Protein AF-A0A9C6XTP4-F1 (afdb_monomer)

pLDDT: mean 74.86, std 10.66, range [36.97, 88.12]

Foldseek 3Di:
DDPDLDKDKKFWWDADPPDPDRDTDGPDIDIDSDFQALVCLCVVCVCVPVVCPCCQVQNDDDPNDGDHDDDDDDGDIDPSSVCSVVVFDDPPDPAATPVGGPDPPD

Radius of gyration: 18.23 Å; Cα contacts (8 Å, |Δi|>4): 112; chains: 1; bounding box: 49×35×56 Å

Organism: Frankliniella occidentalis (NCBI:txid133901)

Secondary structure (DSSP, 8-state):
-------EEEEEEE--TTSS----EEEEEEEESSPP-GGGHHHHHHHHHHTHHHHHHH-EEETTEEE-----S-----HHHHHHHTTPPPTTSSS--TT-------

Sequence (106 aa):
MAKSMPGSAWPILGIIPESLDDTPFIIGVFYDRKKFTVHNIEDYLGDLVKDPHELLVTGVYVKREQYIYDLVGPIVCDRPATRAIKCIVDFSSKFGCDKCDKRNLD

Structure (mmCIF, N/CA/C/O backbone):
data_AF-A0A9C6XTP4-F1
#
_entry.id   AF-A0A9C6XTP4-F1
#
loop_
_atom_site.group_PDB
_atom_site.id
_atom_site.type_symbol
_atom_site.label_atom_id
_atom_site.label_alt_id
_atom_site.label_comp_id
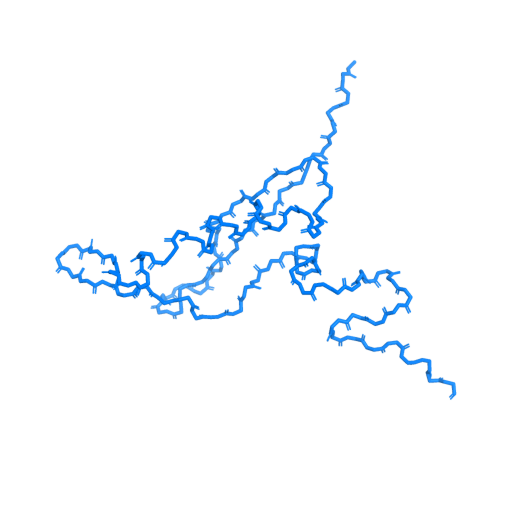_atom_site.label_asym_id
_atom_site.label_entity_id
_atom_site.label_seq_id
_atom_site.pdbx_PDB_ins_code
_atom_site.Cartn_x
_atom_site.Cartn_y
_atom_site.Cartn_z
_atom_site.occupancy
_atom_site.B_iso_or_equiv
_atom_site.auth_seq_id
_atom_site.auth_comp_id
_atom_site.auth_asym_id
_atom_site.auth_atom_id
_atom_site.pdbx_PDB_model_num
ATOM 1 N N . MET A 1 1 ? -13.558 2.503 -36.469 1.00 36.97 1 MET A N 1
ATOM 2 C CA . MET A 1 1 ? -13.654 2.132 -35.040 1.00 36.97 1 MET A CA 1
ATOM 3 C C . MET A 1 1 ? -12.368 2.565 -34.356 1.00 36.97 1 MET A C 1
ATOM 5 O O . MET A 1 1 ? -11.309 2.094 -34.750 1.00 36.97 1 MET A O 1
ATOM 9 N N . ALA A 1 2 ? -12.429 3.514 -33.421 1.00 40.84 2 ALA A N 1
ATOM 10 C CA . ALA A 1 2 ? -11.249 3.915 -32.661 1.00 40.84 2 ALA A CA 1
ATOM 11 C C . ALA A 1 2 ? -10.854 2.761 -31.729 1.00 40.84 2 ALA A C 1
ATOM 13 O O . ALA A 1 2 ? -11.650 2.352 -30.887 1.00 40.84 2 ALA A O 1
ATOM 14 N N . LYS A 1 3 ? -9.647 2.209 -31.899 1.00 44.62 3 LYS A N 1
ATOM 15 C CA . LYS A 1 3 ? -9.045 1.305 -30.912 1.00 44.62 3 LYS A CA 1
ATOM 16 C C . LYS A 1 3 ? -8.912 2.102 -29.614 1.00 44.62 3 LYS A C 1
ATOM 18 O O . LYS A 1 3 ? -8.121 3.043 -29.569 1.00 44.62 3 LYS A O 1
ATOM 23 N N . SER A 1 4 ? -9.680 1.769 -28.576 1.00 59.28 4 SER A N 1
ATOM 24 C CA . SER A 1 4 ? -9.315 2.228 -27.239 1.00 59.28 4 SER A CA 1
ATOM 25 C C . SER A 1 4 ? -7.973 1.576 -26.911 1.00 59.28 4 SER A C 1
ATOM 27 O O . SER A 1 4 ? -7.783 0.378 -27.118 1.00 59.28 4 SER A O 1
ATOM 29 N N . MET A 1 5 ? -6.991 2.368 -26.489 1.00 56.75 5 MET A N 1
ATOM 30 C CA . MET A 1 5 ? -5.794 1.793 -25.884 1.00 56.75 5 MET A CA 1
ATOM 31 C C . MET A 1 5 ? -6.235 1.165 -24.556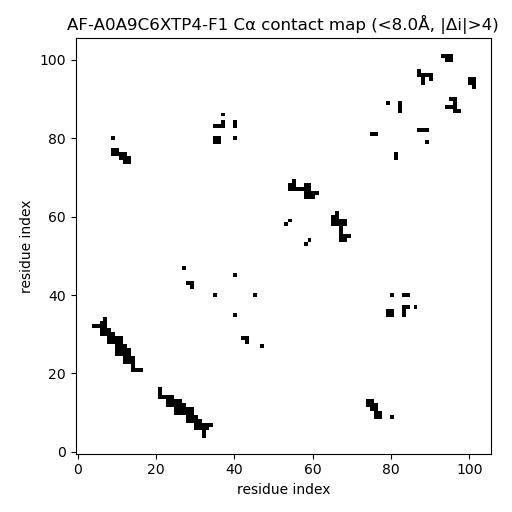 1.00 56.75 5 MET A C 1
ATOM 33 O O . MET A 1 5 ? -6.757 1.910 -23.720 1.00 56.75 5 MET A O 1
ATOM 37 N N . PRO A 1 6 ? -6.098 -0.158 -24.358 1.00 70.00 6 PRO A N 1
ATOM 38 C CA . PRO A 1 6 ? -6.496 -0.781 -23.104 1.00 70.00 6 PRO A CA 1
ATOM 39 C C . PRO A 1 6 ? -5.557 -0.283 -22.003 1.00 70.00 6 PRO A C 1
ATOM 41 O O . PRO A 1 6 ? -4.352 -0.519 -22.064 1.00 70.00 6 PRO A O 1
ATOM 44 N N . GLY A 1 7 ? -6.096 0.463 -21.039 1.00 76.44 7 GLY A N 1
ATOM 45 C CA . GLY A 1 7 ? -5.372 0.768 -19.811 1.00 76.44 7 GLY A CA 1
ATOM 46 C C . GLY A 1 7 ? -5.407 -0.408 -18.847 1.00 76.44 7 GLY A C 1
ATOM 47 O O . GLY A 1 7 ? -6.069 -1.417 -19.091 1.00 76.44 7 GLY A O 1
ATOM 48 N N . SER A 1 8 ? -4.658 -0.288 -17.761 1.00 84.44 8 SER A N 1
ATOM 49 C CA . SER A 1 8 ? -4.603 -1.281 -16.692 1.00 84.44 8 SER A CA 1
ATOM 50 C C . SER A 1 8 ? -4.997 -0.626 -15.374 1.00 84.44 8 SER A C 1
ATOM 52 O O . SER A 1 8 ? -4.781 0.568 -15.178 1.00 84.44 8 SER A O 1
ATOM 54 N N . ALA A 1 9 ? -5.624 -1.411 -14.502 1.00 85.62 9 ALA A N 1
ATOM 55 C CA . ALA A 1 9 ? -5.948 -1.007 -13.143 1.00 85.62 9 ALA A CA 1
ATOM 56 C C . ALA A 1 9 ? -5.050 -1.775 -12.171 1.00 85.62 9 ALA A C 1
ATOM 58 O O . ALA A 1 9 ? -4.867 -2.985 -12.318 1.00 85.62 9 ALA A O 1
ATOM 59 N N . TRP A 1 10 ? -4.530 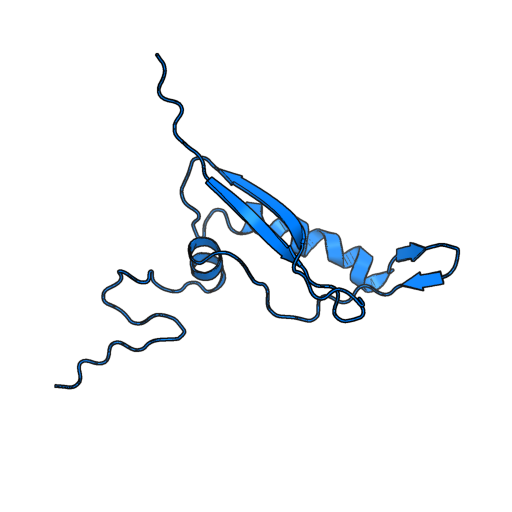-1.068 -11.176 1.00 85.19 10 TRP A N 1
ATOM 60 C CA . TRP A 1 10 ? -3.690 -1.590 -10.109 1.00 85.19 10 TRP A CA 1
ATOM 61 C C . TRP A 1 10 ? -4.419 -1.38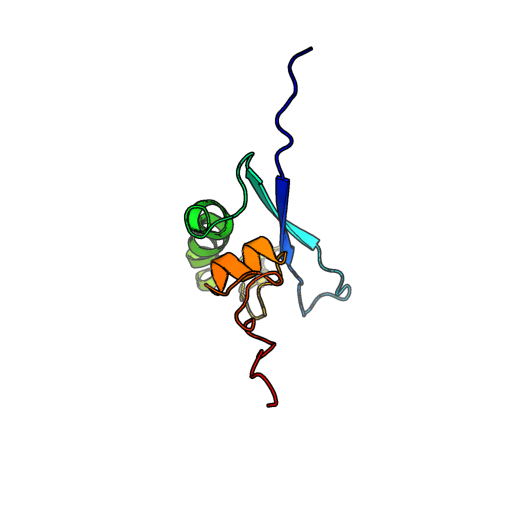3 -8.782 1.00 85.19 10 TRP A C 1
ATOM 63 O O . TRP A 1 10 ? -4.443 -0.260 -8.271 1.00 85.19 10 TRP A O 1
ATOM 73 N N . PRO A 1 11 ? -5.086 -2.422 -8.252 1.00 86.25 11 PRO A N 1
ATOM 74 C CA . PRO A 1 11 ? -5.712 -2.342 -6.945 1.00 86.25 11 PRO A CA 1
ATOM 75 C C . PRO A 1 11 ? -4.657 -2.423 -5.838 1.00 86.25 11 PRO A C 1
ATOM 77 O O . PRO A 1 11 ? -3.737 -3.242 -5.886 1.00 86.25 11 PRO A O 1
ATOM 80 N N . ILE A 1 12 ? -4.850 -1.602 -4.815 1.00 83.25 12 ILE A N 1
ATOM 81 C CA . ILE A 1 12 ? -4.173 -1.681 -3.527 1.00 83.25 12 ILE A CA 1
ATOM 82 C C . ILE A 1 12 ? -5.070 -2.524 -2.627 1.00 83.25 12 ILE A C 1
ATOM 84 O O . ILE A 1 12 ? -6.248 -2.199 -2.447 1.00 83.25 12 ILE A O 1
ATOM 88 N N . LEU A 1 13 ? -4.523 -3.610 -2.086 1.00 84.44 13 LEU A N 1
ATOM 89 C CA . LEU A 1 13 ? -5.252 -4.507 -1.199 1.00 84.44 13 LEU A CA 1
ATOM 90 C C . LEU A 1 13 ? -4.827 -4.286 0.253 1.00 84.44 13 LEU A C 1
ATOM 92 O O . LEU A 1 13 ? -3.642 -4.108 0.533 1.00 84.44 13 LEU A O 1
ATOM 96 N N . GLY A 1 14 ? -5.801 -4.319 1.156 1.00 80.19 14 GLY A N 1
ATOM 97 C CA . GLY A 1 14 ? -5.609 -4.258 2.600 1.00 80.19 14 GLY A CA 1
ATOM 98 C C . GLY A 1 14 ? -6.207 -5.477 3.295 1.00 80.19 14 GLY A C 1
ATOM 99 O O . GLY A 1 14 ? -7.094 -6.142 2.759 1.00 80.19 14 GLY A O 1
ATOM 100 N N . ILE A 1 15 ? -5.703 -5.758 4.493 1.00 81.31 15 ILE A N 1
ATOM 101 C CA . ILE A 1 15 ? -6.247 -6.729 5.447 1.00 81.31 15 ILE A CA 1
ATOM 102 C C . ILE A 1 15 ? -6.337 -6.003 6.790 1.00 81.31 15 ILE A C 1
ATOM 104 O O . ILE A 1 15 ? -5.477 -5.179 7.095 1.00 81.31 15 ILE A O 1
ATOM 108 N N . ILE A 1 16 ? -7.366 -6.308 7.578 1.00 82.31 16 ILE A N 1
ATOM 109 C CA . ILE A 1 16 ? -7.476 -5.863 8.971 1.00 82.31 16 ILE A CA 1
ATOM 110 C C . ILE A 1 16 ? -7.119 -7.075 9.840 1.00 82.31 16 ILE A C 1
ATOM 112 O O . ILE A 1 16 ? -7.930 -7.998 9.903 1.00 82.31 16 ILE A O 1
ATOM 116 N N . PRO A 1 17 ? -5.931 -7.127 10.468 1.00 76.38 17 PRO A N 1
ATOM 117 C CA . PRO A 1 17 ? -5.479 -8.306 11.216 1.00 76.38 17 PRO A CA 1
ATOM 118 C C . PRO A 1 17 ? -6.432 -8.741 12.338 1.00 76.38 17 PRO A C 1
ATOM 120 O O . PRO A 1 17 ? -6.534 -9.925 12.644 1.00 76.38 17 PRO A O 1
ATOM 123 N N . GLU A 1 18 ? -7.140 -7.787 12.941 1.00 78.75 18 GLU A N 1
ATOM 124 C CA . GLU A 1 18 ? -8.090 -7.995 14.036 1.00 78.75 18 GLU A CA 1
ATOM 125 C C . GLU A 1 18 ? -9.497 -8.390 13.552 1.00 78.75 18 GLU A C 1
ATOM 127 O O . GLU A 1 18 ? -10.391 -8.633 14.366 1.00 78.75 18 GLU A O 1
ATOM 132 N N . SER A 1 19 ? -9.720 -8.434 12.236 1.00 81.56 19 SER A N 1
ATOM 133 C CA . SER A 1 19 ? -10.977 -8.884 11.645 1.00 81.56 19 SER A CA 1
ATOM 134 C C . SER A 1 19 ? -11.125 -10.401 11.763 1.00 81.56 19 SER A C 1
ATOM 136 O O . SER A 1 19 ? -10.158 -11.153 11.691 1.00 81.56 19 SER A O 1
ATOM 138 N N . LEU A 1 20 ? -12.371 -10.864 11.893 1.00 85.19 20 LEU A N 1
ATOM 139 C CA . LEU A 1 20 ? -12.704 -12.290 11.777 1.00 85.19 20 LEU A CA 1
ATOM 140 C C . LEU A 1 20 ? -12.560 -12.811 10.337 1.00 85.19 20 LEU A C 1
ATOM 142 O O . LEU A 1 20 ? -12.517 -14.021 10.131 1.00 85.19 20 LEU A O 1
ATOM 146 N N . ASP A 1 21 ? -12.528 -11.901 9.365 1.00 85.31 21 ASP A N 1
ATOM 147 C CA . ASP A 1 21 ? -12.321 -12.171 7.945 1.00 85.31 21 ASP A CA 1
ATOM 148 C C . ASP A 1 21 ? -10.949 -11.631 7.522 1.00 85.31 21 ASP A C 1
ATOM 150 O O . ASP A 1 21 ? -10.720 -10.418 7.569 1.00 85.31 21 ASP A O 1
ATOM 154 N N . ASP A 1 22 ? -10.051 -12.538 7.133 1.00 83.69 22 ASP A N 1
ATOM 155 C CA . ASP A 1 22 ? -8.692 -12.259 6.661 1.00 83.69 22 ASP A CA 1
ATOM 156 C C . ASP A 1 22 ? -8.613 -12.090 5.134 1.00 83.69 22 ASP A C 1
ATOM 158 O O . ASP A 1 22 ? -7.522 -11.951 4.569 1.00 83.69 22 ASP A O 1
ATOM 162 N N . THR A 1 23 ? -9.763 -12.064 4.453 1.00 86.38 23 THR A N 1
ATOM 163 C CA . THR A 1 23 ? -9.830 -11.872 3.007 1.00 86.38 23 THR A CA 1
ATOM 164 C C . THR A 1 23 ? -9.320 -10.477 2.632 1.00 86.38 23 THR A C 1
ATOM 166 O O . THR A 1 23 ? -9.879 -9.469 3.077 1.00 86.38 23 THR A O 1
ATOM 169 N N . PRO A 1 24 ? -8.293 -10.373 1.765 1.00 85.69 24 PRO A N 1
ATOM 170 C CA . PRO A 1 24 ? -7.839 -9.083 1.270 1.00 85.69 24 PRO A CA 1
ATOM 171 C C . PRO A 1 24 ? -8.959 -8.351 0.525 1.00 85.69 24 PRO A C 1
ATOM 173 O O . PRO A 1 24 ? -9.624 -8.931 -0.337 1.00 85.69 24 PRO A O 1
ATOM 176 N N . PHE A 1 25 ? -9.115 -7.056 0.789 1.00 86.12 25 PHE A N 1
ATOM 177 C CA . PHE A 1 25 ? -10.100 -6.205 0.120 1.00 86.12 25 PHE A CA 1
ATOM 178 C C . PHE A 1 25 ? -9.446 -4.969 -0.495 1.00 86.12 25 PHE A C 1
ATOM 180 O O . PHE A 1 25 ? -8.340 -4.576 -0.130 1.00 86.12 25 PHE A O 1
ATOM 187 N N . ILE A 1 26 ? -10.120 -4.362 -1.471 1.00 87.06 26 ILE A N 1
ATOM 188 C CA . ILE A 1 26 ? -9.603 -3.191 -2.182 1.00 87.06 26 ILE A CA 1
ATOM 189 C C . ILE A 1 26 ? -9.720 -1.959 -1.279 1.00 87.06 26 ILE A C 1
ATOM 191 O O . ILE A 1 26 ? -10.826 -1.576 -0.905 1.00 87.06 26 ILE A O 1
ATOM 195 N N . ILE A 1 27 ? -8.585 -1.321 -0.990 1.00 83.81 27 ILE A N 1
ATOM 196 C CA . ILE A 1 27 ? -8.505 -0.046 -0.254 1.00 83.81 27 ILE A CA 1
ATOM 197 C C . ILE A 1 27 ? -8.199 1.146 -1.170 1.00 83.81 27 ILE A C 1
ATOM 199 O O . ILE A 1 27 ? -8.374 2.292 -0.775 1.00 83.81 27 ILE A O 1
ATOM 203 N N . GLY A 1 28 ? -7.779 0.88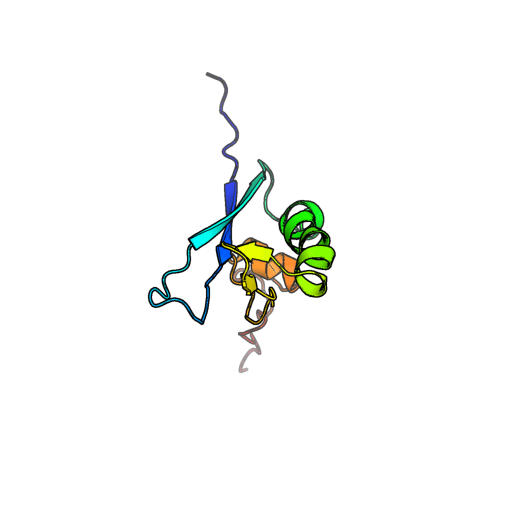5 -2.409 1.00 84.69 28 GLY A N 1
ATOM 204 C CA . GLY A 1 28 ? -7.534 1.909 -3.421 1.00 84.69 28 GLY A CA 1
ATOM 205 C C . GLY A 1 28 ? -7.364 1.296 -4.806 1.00 84.69 28 GLY A C 1
ATOM 206 O O . GLY A 1 28 ? -7.048 0.114 -4.935 1.00 84.69 28 GLY A O 1
ATOM 207 N N . VAL A 1 29 ? -7.589 2.083 -5.859 1.00 86.62 29 VAL A N 1
ATOM 208 C CA . VAL A 1 29 ? -7.383 1.649 -7.248 1.00 86.62 29 VAL A CA 1
ATOM 209 C C . VAL A 1 29 ? -6.740 2.776 -8.034 1.00 86.62 29 VAL A C 1
ATOM 211 O O . VAL A 1 29 ? -7.305 3.861 -8.142 1.00 86.62 29 VAL A O 1
ATOM 214 N N . PHE A 1 30 ? -5.599 2.487 -8.649 1.00 86.81 30 PHE A N 1
ATOM 215 C CA . PHE A 1 30 ? -4.966 3.378 -9.613 1.00 86.81 30 PHE A CA 1
ATOM 216 C C . PHE A 1 30 ? -5.185 2.855 -11.025 1.00 86.81 30 PHE A C 1
ATOM 218 O O . PHE A 1 30 ? -5.082 1.655 -11.275 1.00 86.81 30 PHE A O 1
ATOM 225 N N . TYR A 1 31 ? -5.491 3.748 -11.959 1.00 87.81 31 TYR A N 1
ATOM 226 C CA . TYR A 1 31 ? -5.698 3.402 -13.359 1.00 87.81 31 TYR A CA 1
ATOM 227 C C . TYR A 1 31 ? -4.889 4.325 -14.256 1.00 87.81 31 TYR A C 1
ATOM 229 O O . TYR A 1 31 ? -4.944 5.546 -14.137 1.00 87.81 31 TYR A O 1
ATOM 237 N N . ASP A 1 32 ? -4.200 3.726 -15.217 1.00 85.00 32 ASP A N 1
ATOM 238 C CA . ASP A 1 32 ? -3.401 4.428 -16.210 1.00 85.00 32 ASP A CA 1
ATOM 239 C C . ASP A 1 32 ? -3.428 3.628 -17.517 1.00 85.00 32 ASP A C 1
ATOM 241 O O . ASP A 1 32 ? -3.543 2.399 -17.562 1.00 85.00 32 ASP A O 1
ATOM 245 N N . ARG A 1 33 ? -3.331 4.357 -18.623 1.00 84.44 33 ARG A N 1
ATOM 246 C CA . ARG A 1 33 ? -3.133 3.787 -19.955 1.00 84.44 33 ARG A CA 1
ATOM 247 C C . ARG A 1 33 ? -1.679 3.388 -20.196 1.00 84.44 33 ARG A C 1
ATOM 249 O O . ARG A 1 33 ? -1.409 2.616 -21.114 1.00 84.44 33 ARG A O 1
ATOM 256 N N . LYS A 1 34 ? -0.741 3.937 -19.422 1.00 80.75 34 LYS A N 1
ATOM 257 C CA . LYS A 1 34 ? 0.687 3.607 -19.473 1.00 80.75 34 LYS A CA 1
ATOM 258 C C . LYS A 1 34 ? 1.007 2.460 -18.520 1.00 80.75 34 LYS A C 1
ATOM 260 O O . LYS A 1 34 ? 0.300 2.238 -17.551 1.00 80.75 34 LYS A O 1
ATOM 265 N N . LYS A 1 35 ? 2.096 1.732 -18.779 1.00 78.06 35 LYS A N 1
ATOM 266 C CA . LYS A 1 35 ? 2.588 0.697 -17.857 1.00 78.06 35 LYS A CA 1
ATOM 267 C C . LYS A 1 35 ? 2.973 1.337 -16.515 1.00 78.06 35 LYS A C 1
ATOM 269 O O . LYS A 1 35 ? 3.502 2.445 -16.505 1.00 78.06 35 LYS A O 1
ATOM 274 N N . PHE A 1 36 ? 2.776 0.615 -15.413 1.00 76.81 36 PHE A N 1
ATOM 275 C CA . PHE A 1 36 ? 3.294 1.014 -14.104 1.00 76.81 36 PHE A CA 1
ATOM 276 C C . PHE A 1 36 ? 4.824 1.188 -14.153 1.00 76.81 36 PHE A C 1
ATOM 278 O O . PHE A 1 36 ? 5.540 0.306 -14.645 1.00 76.81 36 PHE A O 1
ATOM 285 N N . THR A 1 37 ? 5.332 2.320 -13.666 1.00 75.25 37 THR A N 1
ATOM 286 C CA . THR A 1 37 ? 6.765 2.653 -13.630 1.00 75.25 37 THR A CA 1
ATOM 287 C C . THR A 1 37 ? 7.127 3.362 -12.327 1.00 75.25 37 THR A C 1
ATOM 289 O O . THR A 1 37 ? 6.267 3.726 -11.540 1.00 75.25 37 THR A O 1
ATOM 292 N N . VAL A 1 38 ? 8.416 3.603 -12.092 1.00 69.62 38 VAL A N 1
ATOM 293 C CA . VAL A 1 38 ? 8.859 4.378 -10.919 1.00 69.62 38 VAL A CA 1
ATOM 294 C C . VAL A 1 38 ? 8.283 5.803 -10.923 1.00 69.62 38 VAL A C 1
ATOM 296 O O . VAL A 1 38 ? 8.034 6.369 -9.867 1.00 69.62 38 VAL A O 1
ATOM 299 N N . HIS A 1 39 ? 8.002 6.367 -12.102 1.00 76.44 39 HIS A N 1
ATOM 300 C CA . HIS A 1 39 ? 7.515 7.741 -12.246 1.00 76.44 39 HIS A CA 1
ATOM 301 C C . HIS A 1 39 ? 6.057 7.953 -11.824 1.00 76.44 39 HIS A C 1
ATOM 303 O O . HIS A 1 39 ? 5.680 9.098 -11.619 1.00 76.44 39 HIS A O 1
ATOM 309 N N . ASN A 1 40 ? 5.250 6.892 -11.710 1.00 81.00 40 ASN A N 1
ATOM 310 C CA . ASN A 1 40 ? 3.853 6.985 -11.266 1.00 81.00 40 ASN A CA 1
ATOM 311 C C . ASN A 1 40 ? 3.611 6.307 -9.905 1.00 81.00 40 ASN A C 1
ATOM 313 O O . ASN A 1 40 ? 2.472 6.027 -9.546 1.00 81.00 40 ASN A O 1
ATOM 317 N N . ILE A 1 41 ? 4.673 6.075 -9.120 1.00 82.12 41 ILE A N 1
ATOM 318 C CA . ILE A 1 41 ? 4.551 5.587 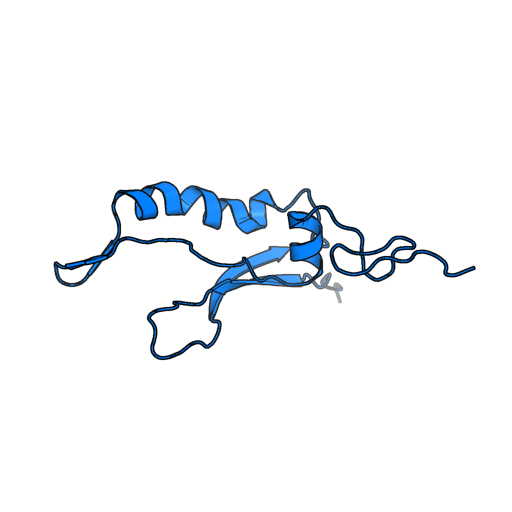-7.736 1.00 82.12 41 ILE A CA 1
ATOM 319 C C . ILE A 1 41 ? 3.853 6.612 -6.847 1.00 82.12 41 ILE A C 1
ATOM 321 O O . ILE A 1 41 ? 3.025 6.226 -6.028 1.00 82.12 41 ILE A O 1
ATOM 325 N N . GLU A 1 42 ? 4.185 7.897 -6.984 1.00 84.19 42 GLU A N 1
ATOM 326 C CA . GLU A 1 42 ? 3.556 8.942 -6.171 1.00 84.19 42 GLU A CA 1
ATOM 327 C C . GLU A 1 42 ? 2.064 9.070 -6.481 1.00 84.19 42 GLU A C 1
ATOM 329 O O . GLU A 1 42 ? 1.277 9.220 -5.559 1.00 84.19 42 GLU A O 1
ATOM 334 N N . ASP A 1 43 ? 1.657 8.912 -7.740 1.00 84.31 43 ASP A N 1
ATOM 335 C CA . ASP A 1 43 ? 0.236 8.896 -8.106 1.00 84.31 43 ASP A CA 1
ATOM 336 C C . ASP A 1 43 ? -0.479 7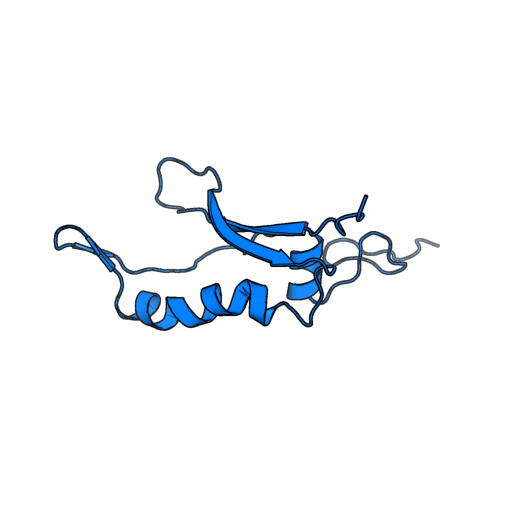.629 -7.598 1.00 84.31 43 ASP A C 1
ATOM 338 O O . ASP A 1 43 ? -1.685 7.638 -7.369 1.00 84.31 43 ASP A O 1
ATOM 342 N N . TYR A 1 44 ? 0.259 6.527 -7.421 1.00 83.38 44 TYR A N 1
ATOM 343 C CA . TYR A 1 44 ? -0.278 5.255 -6.939 1.00 83.38 44 TYR A CA 1
ATOM 344 C C . TYR A 1 44 ? -0.427 5.197 -5.415 1.00 83.38 44 TYR A C 1
ATOM 346 O O . TYR A 1 44 ? -1.456 4.758 -4.914 1.00 83.38 44 TYR A O 1
ATOM 354 N N . LEU A 1 45 ? 0.610 5.596 -4.675 1.00 82.62 45 LEU A N 1
ATOM 355 C CA . LEU A 1 45 ? 0.680 5.467 -3.215 1.00 82.62 45 LEU A CA 1
ATOM 356 C C . LEU A 1 45 ? 0.584 6.803 -2.484 1.00 82.62 45 LEU A C 1
ATOM 358 O O . LEU A 1 45 ? 0.483 6.798 -1.264 1.00 82.62 45 LEU A O 1
ATOM 362 N N . GLY A 1 46 ? 0.655 7.935 -3.183 1.00 82.88 46 GLY A N 1
ATOM 363 C CA . GLY A 1 46 ? 0.761 9.254 -2.563 1.00 82.88 46 GLY A CA 1
ATOM 364 C C . GLY A 1 46 ? -0.372 9.528 -1.592 1.00 82.88 46 GLY A C 1
ATOM 365 O O . GLY A 1 46 ? -0.095 9.884 -0.451 1.00 82.88 46 GLY A O 1
ATOM 366 N N . ASP A 1 47 ? -1.613 9.286 -2.007 1.00 80.12 47 ASP A N 1
ATOM 367 C CA . ASP A 1 47 ? -2.780 9.461 -1.139 1.00 80.12 47 ASP A CA 1
ATOM 368 C C . ASP A 1 47 ? -2.760 8.441 0.008 1.00 80.12 47 ASP A C 1
ATOM 370 O O . ASP A 1 47 ? -2.897 8.818 1.165 1.00 80.12 47 ASP A O 1
ATOM 374 N N . LEU A 1 48 ? -2.437 7.171 -0.270 1.00 77.44 48 LEU A N 1
ATOM 375 C CA . LEU A 1 48 ? -2.317 6.138 0.768 1.00 77.44 48 LEU A CA 1
ATOM 376 C C . LEU A 1 48 ? -1.234 6.453 1.814 1.00 77.44 48 LEU A C 1
ATOM 378 O O . LEU A 1 48 ? -1.339 5.987 2.939 1.00 77.44 48 LEU A O 1
ATOM 382 N N . VAL A 1 49 ? -0.183 7.196 1.461 1.00 76.94 49 VAL A N 1
ATOM 383 C CA . VAL A 1 49 ? 0.935 7.528 2.362 1.00 76.94 49 VAL A CA 1
ATOM 384 C C . VAL A 1 49 ? 0.729 8.869 3.064 1.00 76.94 49 VAL A C 1
ATOM 386 O O . VAL A 1 49 ? 1.074 9.000 4.237 1.00 76.94 49 VAL A O 1
ATOM 389 N N . LYS A 1 50 ? 0.187 9.875 2.367 1.00 75.62 50 LYS A N 1
ATOM 390 C CA . LYS A 1 50 ? 0.012 11.235 2.903 1.00 75.62 50 LYS A CA 1
ATOM 391 C C . LYS A 1 50 ? -1.204 11.346 3.817 1.00 75.62 50 LYS A C 1
ATOM 393 O O . LYS A 1 50 ? -1.106 11.972 4.868 1.00 75.62 50 LYS A O 1
ATOM 398 N N . ASP A 1 51 ? -2.315 10.733 3.426 1.00 70.25 51 ASP A N 1
ATOM 399 C CA . ASP A 1 51 ? -3.591 10.815 4.136 1.00 70.25 51 ASP A CA 1
ATOM 400 C C . ASP A 1 51 ? -3.575 10.155 5.537 1.00 70.25 51 ASP A C 1
ATOM 402 O O . ASP A 1 51 ? -4.132 10.725 6.479 1.00 70.25 51 ASP A O 1
ATOM 406 N N . PRO A 1 52 ? -2.867 9.029 5.792 1.00 69.06 52 PRO A N 1
ATOM 407 C CA . PRO A 1 52 ? -2.874 8.428 7.119 1.00 69.06 52 PRO A CA 1
ATOM 408 C C . PRO A 1 52 ? -2.075 9.199 8.168 1.00 69.06 52 PRO A C 1
ATOM 410 O O . PRO A 1 52 ? -2.158 8.827 9.329 1.00 69.06 52 PRO A O 1
ATOM 413 N N . HIS A 1 53 ? -1.327 10.262 7.853 1.00 67.25 53 HIS A N 1
ATOM 414 C CA . HIS A 1 53 ? -0.584 10.974 8.902 1.00 67.25 53 HIS A CA 1
ATOM 415 C C . HIS A 1 53 ? -1.518 11.552 9.981 1.00 67.25 53 HIS A C 1
ATOM 417 O O . HIS A 1 53 ? -1.191 11.530 11.166 1.00 67.25 53 HIS A O 1
ATOM 423 N N . GLU A 1 54 ? -2.706 12.028 9.600 1.00 67.81 54 GLU A N 1
ATOM 424 C CA . GLU A 1 54 ? -3.699 12.510 10.564 1.00 67.81 54 GLU A CA 1
ATOM 425 C C . GLU A 1 54 ? -4.417 11.351 11.270 1.00 67.81 54 GLU A C 1
ATOM 427 O O . GLU A 1 54 ? -4.615 11.401 12.484 1.00 67.81 54 GLU A O 1
ATOM 432 N N . LEU A 1 55 ? -4.725 10.267 10.547 1.00 72.31 55 LEU A N 1
ATOM 433 C CA . LEU A 1 55 ? -5.376 9.069 11.095 1.00 72.31 55 LEU A CA 1
ATOM 434 C C . LEU A 1 55 ? -4.480 8.287 12.068 1.00 72.31 55 LEU A C 1
ATOM 436 O O . LEU A 1 55 ? -4.975 7.768 13.064 1.00 72.31 55 LEU A O 1
ATOM 440 N N . LEU A 1 56 ? -3.170 8.232 11.819 1.00 73.25 56 LEU A N 1
ATOM 441 C CA . LEU A 1 56 ? -2.176 7.602 12.696 1.00 73.25 56 LEU A CA 1
ATOM 442 C C . LEU A 1 56 ? -2.042 8.360 14.027 1.00 73.25 56 LEU A C 1
ATOM 444 O O . LEU A 1 56 ? -1.752 7.758 15.056 1.00 73.25 56 LEU A O 1
ATOM 448 N N . VAL A 1 57 ? -2.249 9.683 14.018 1.00 72.06 57 VAL A N 1
ATOM 449 C CA . VAL A 1 57 ? -2.089 10.541 15.205 1.00 72.06 57 VAL A CA 1
ATOM 450 C C . VAL A 1 57 ? -3.398 10.704 15.974 1.00 72.06 57 VAL A C 1
ATOM 452 O O . VAL A 1 57 ? -3.402 10.678 17.203 1.00 72.06 57 VAL A O 1
ATOM 455 N N . THR A 1 58 ? -4.510 10.898 15.266 1.00 77.50 58 THR A N 1
ATOM 456 C CA . THR A 1 58 ? -5.810 11.224 15.873 1.00 77.50 58 THR A CA 1
ATOM 457 C C . THR A 1 58 ? -6.754 10.024 15.953 1.00 77.50 58 THR A C 1
ATOM 459 O O . THR A 1 58 ? -7.645 10.007 16.804 1.00 77.50 58 THR A O 1
ATOM 462 N N . GLY A 1 59 ? -6.534 8.983 15.147 1.00 80.19 59 GLY A N 1
ATOM 463 C CA . GLY A 1 59 ? -7.432 7.837 15.047 1.00 80.19 59 GLY A CA 1
ATOM 464 C C . GLY A 1 59 ? -8.778 8.181 14.400 1.00 80.19 59 GLY A C 1
ATOM 465 O O . GLY A 1 59 ? -8.963 9.232 13.793 1.00 80.19 59 GLY A O 1
ATOM 466 N N . VAL A 1 60 ? -9.747 7.277 14.535 1.00 84.75 60 VAL A N 1
ATOM 467 C CA . VAL A 1 60 ? -11.125 7.448 14.054 1.00 84.75 60 VAL A CA 1
ATOM 468 C C . VAL A 1 60 ? -12.097 7.236 15.205 1.00 84.75 60 VAL A C 1
ATOM 470 O O . VAL A 1 60 ? -11.971 6.277 15.963 1.00 84.75 60 VAL A O 1
ATOM 473 N N . TYR A 1 61 ? -13.108 8.097 15.319 1.00 87.25 61 TYR A N 1
ATOM 474 C CA . TYR A 1 61 ? -14.183 7.921 16.293 1.00 87.25 61 TYR A CA 1
ATOM 475 C C . TYR A 1 61 ? -15.361 7.158 15.685 1.00 87.25 61 TYR A C 1
ATOM 477 O O . TYR A 1 61 ? -16.015 7.637 14.758 1.00 87.25 61 TYR A O 1
ATOM 485 N N . VAL A 1 62 ? -15.695 6.002 16.259 1.00 86.19 62 VAL A N 1
ATOM 486 C CA . VAL A 1 62 ? -16.884 5.222 15.892 1.00 86.19 62 VAL A CA 1
ATOM 487 C C . VAL A 1 62 ? -17.712 4.977 17.146 1.00 86.19 62 VAL A C 1
ATOM 489 O O . VAL A 1 62 ? -17.246 4.394 18.115 1.00 86.19 62 VAL A O 1
ATOM 492 N N . LYS A 1 63 ? -18.972 5.435 17.145 1.00 84.62 63 LYS A N 1
ATOM 493 C CA . LYS A 1 63 ? -19.920 5.256 18.266 1.00 84.62 63 LYS A CA 1
ATOM 494 C C . LYS A 1 63 ? -19.353 5.661 19.645 1.00 84.62 63 LYS A C 1
ATOM 496 O O . LYS A 1 63 ? -19.695 5.040 20.643 1.00 84.62 63 LYS A O 1
ATOM 501 N N . ARG A 1 64 ? -18.579 6.758 19.688 1.00 88.12 64 ARG A N 1
ATOM 502 C CA . ARG A 1 64 ? -17.891 7.338 20.869 1.00 88.12 64 ARG A CA 1
ATOM 503 C C . ARG A 1 64 ? -16.621 6.618 21.326 1.00 88.12 64 ARG A C 1
ATOM 505 O O . ARG A 1 64 ? -15.965 7.127 22.225 1.00 88.12 64 ARG A O 1
ATOM 512 N N . GLU A 1 65 ? -16.252 5.521 20.682 1.00 87.19 65 GLU A N 1
ATOM 513 C CA . GLU A 1 65 ? -14.967 4.865 20.900 1.00 87.19 65 GLU A CA 1
ATOM 514 C C . GLU A 1 65 ? -13.944 5.394 19.894 1.00 87.19 65 GLU A C 1
ATOM 516 O O . GLU A 1 65 ? -14.279 5.645 18.732 1.00 87.19 65 GLU A O 1
ATOM 521 N N . GLN A 1 66 ? -12.710 5.591 20.352 1.00 86.88 66 GLN A N 1
ATOM 522 C CA . GLN A 1 66 ? -11.594 6.008 19.510 1.00 86.88 66 GLN A CA 1
ATOM 523 C C . GLN A 1 66 ? -10.793 4.780 19.082 1.00 86.88 66 GLN A C 1
ATOM 525 O O . GLN A 1 66 ? -10.361 3.990 19.918 1.00 86.88 66 GLN A O 1
ATOM 530 N N . TYR A 1 67 ? -10.562 4.653 17.781 1.00 82.19 67 TYR A N 1
ATOM 531 C CA . TYR A 1 67 ? -9.767 3.591 17.182 1.00 82.19 67 TYR A CA 1
ATOM 532 C C . TYR A 1 67 ? -8.489 4.198 16.629 1.00 82.19 67 TYR A C 1
ATOM 534 O O . TYR A 1 67 ? -8.542 5.061 15.754 1.00 82.19 67 TYR A O 1
ATOM 542 N N . ILE A 1 68 ? -7.343 3.767 17.147 1.00 76.56 68 ILE A N 1
ATOM 543 C CA . ILE A 1 68 ? -6.050 4.187 16.612 1.00 76.56 68 ILE A CA 1
ATOM 544 C C . ILE A 1 68 ? -5.793 3.368 15.354 1.00 76.56 68 ILE A C 1
ATOM 546 O O . ILE A 1 68 ? -5.851 2.140 15.378 1.00 76.56 68 ILE A O 1
ATOM 550 N N . TYR A 1 69 ? -5.559 4.068 14.251 1.00 73.81 69 TYR A N 1
ATOM 551 C CA . TYR A 1 69 ? -5.125 3.449 13.014 1.00 73.81 69 TYR A CA 1
ATOM 552 C C . TYR A 1 69 ? -3.638 3.124 13.136 1.00 73.81 69 TYR A C 1
ATOM 554 O O . TYR A 1 69 ? -2.862 3.987 13.537 1.00 73.81 69 TYR A O 1
ATOM 562 N N . ASP A 1 70 ? -3.246 1.904 12.783 1.00 70.12 70 ASP A N 1
ATOM 563 C CA . ASP A 1 70 ? -1.844 1.535 12.619 1.00 70.12 70 ASP A CA 1
ATOM 564 C C . ASP A 1 70 ? -1.692 0.755 11.310 1.00 70.12 70 ASP A C 1
ATOM 566 O O . ASP A 1 70 ? -2.448 -0.179 11.029 1.00 70.12 70 ASP A O 1
ATOM 570 N N 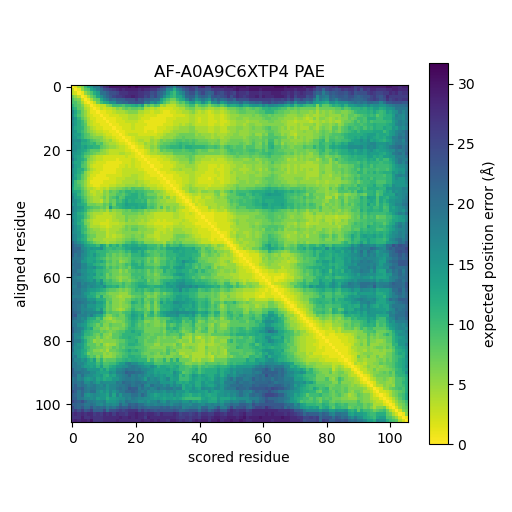. LEU A 1 71 ? -0.735 1.165 10.479 1.00 70.19 71 LEU A N 1
ATOM 571 C CA . LEU A 1 71 ? -0.444 0.502 9.213 1.00 70.19 71 LEU A CA 1
ATOM 572 C C . LEU A 1 71 ? 0.691 -0.501 9.441 1.00 70.19 71 LEU A C 1
ATOM 574 O O . LEU A 1 71 ? 1.843 -0.262 9.075 1.00 70.19 71 LEU A O 1
ATOM 578 N N . VAL A 1 72 ? 0.360 -1.642 10.046 1.00 63.84 72 VAL A N 1
ATOM 579 C CA . VAL A 1 72 ? 1.321 -2.720 10.306 1.00 63.84 72 VAL A CA 1
ATOM 580 C C . VAL A 1 72 ? 1.114 -3.844 9.302 1.00 63.84 72 VAL A C 1
ATOM 582 O O . VAL A 1 72 ? 0.126 -4.568 9.349 1.00 63.84 72 VAL A O 1
ATOM 585 N N . GLY A 1 73 ? 2.064 -4.026 8.387 1.00 64.88 73 GLY A N 1
ATOM 586 C CA . GLY A 1 73 ? 2.055 -5.184 7.497 1.00 64.88 73 GLY A CA 1
ATOM 587 C C . GLY A 1 73 ? 2.747 -4.963 6.156 1.00 64.88 73 GLY A C 1
ATOM 588 O O . GLY A 1 73 ? 3.131 -3.845 5.810 1.00 64.88 73 GLY A O 1
ATOM 589 N N . PRO A 1 74 ? 2.947 -6.041 5.379 1.00 63.06 74 PRO A N 1
ATOM 590 C CA . PRO A 1 74 ? 3.508 -5.935 4.043 1.00 63.06 74 PRO A CA 1
ATOM 591 C C . PRO A 1 74 ? 2.506 -5.273 3.087 1.00 63.06 74 PRO A C 1
ATOM 593 O O . PRO A 1 74 ? 1.365 -5.714 2.974 1.00 63.06 74 PRO A O 1
ATOM 596 N N . ILE A 1 75 ? 2.950 -4.272 2.323 1.00 68.56 75 ILE A N 1
ATOM 597 C CA . ILE A 1 75 ? 2.179 -3.760 1.182 1.00 68.56 75 ILE A CA 1
ATOM 598 C C . ILE A 1 75 ? 2.199 -4.828 0.086 1.00 68.56 75 ILE A C 1
ATOM 600 O O . ILE A 1 75 ? 3.243 -5.102 -0.516 1.00 68.56 75 ILE A O 1
ATOM 604 N N . VAL A 1 76 ? 1.043 -5.438 -0.177 1.00 69.88 76 VAL A N 1
ATOM 605 C CA . VAL A 1 76 ? 0.873 -6.418 -1.252 1.00 69.88 76 VAL A CA 1
ATOM 606 C C . VAL A 1 76 ? 0.234 -5.728 -2.448 1.00 69.88 76 VAL A C 1
ATOM 608 O O . VAL A 1 76 ? -0.874 -5.208 -2.382 1.00 69.88 76 VAL A O 1
ATOM 611 N N . CYS A 1 77 ? 0.950 -5.729 -3.562 1.00 72.06 77 CYS A N 1
ATOM 612 C CA . CYS A 1 77 ? 0.482 -5.203 -4.836 1.00 72.06 77 CYS A CA 1
ATOM 613 C C . CYS A 1 77 ? 0.928 -6.139 -5.962 1.00 72.06 77 CYS A C 1
ATOM 615 O O . CYS A 1 77 ? 1.675 -7.098 -5.737 1.00 72.06 77 CYS A O 1
ATOM 617 N N . ASP A 1 78 ? 0.450 -5.899 -7.180 1.00 73.69 78 ASP A N 1
ATOM 618 C CA . ASP A 1 78 ? 0.834 -6.725 -8.319 1.00 73.69 78 ASP A CA 1
ATOM 619 C C . ASP A 1 78 ? 2.351 -6.649 -8.609 1.00 73.69 78 ASP A C 1
ATOM 621 O O . ASP A 1 78 ? 3.097 -5.831 -8.060 1.00 73.69 78 ASP A O 1
ATOM 625 N N . ARG A 1 79 ? 2.849 -7.554 -9.460 1.00 73.44 79 ARG A N 1
ATOM 626 C CA . ARG A 1 79 ? 4.289 -7.637 -9.764 1.00 73.44 79 ARG A CA 1
ATOM 627 C C . ARG A 1 79 ? 4.862 -6.325 -10.336 1.00 73.44 79 ARG A C 1
ATOM 629 O O . ARG A 1 79 ? 5.919 -5.918 -9.854 1.00 73.44 79 ARG A O 1
ATOM 636 N N . PRO A 1 80 ? 4.235 -5.663 -11.329 1.00 73.50 80 PRO A N 1
ATOM 637 C CA . PRO A 1 80 ? 4.661 -4.347 -11.811 1.00 73.50 80 PRO A CA 1
ATOM 638 C C . PRO A 1 80 ? 4.764 -3.264 -10.727 1.00 73.50 80 PRO A C 1
ATOM 640 O O . PRO A 1 80 ? 5.789 -2.579 -10.678 1.00 73.50 80 PRO A O 1
ATOM 643 N N . ALA A 1 81 ? 3.764 -3.129 -9.849 1.00 75.56 81 ALA A N 1
ATOM 644 C CA . ALA A 1 81 ? 3.799 -2.157 -8.759 1.00 75.56 81 ALA A CA 1
ATOM 645 C C . ALA A 1 81 ? 4.868 -2.519 -7.722 1.00 75.56 81 ALA A C 1
ATOM 647 O O . ALA A 1 81 ? 5.699 -1.679 -7.378 1.00 75.56 81 ALA A O 1
ATOM 648 N N . THR A 1 82 ? 4.949 -3.794 -7.322 1.00 76.56 82 THR A N 1
ATOM 649 C CA . THR A 1 82 ? 5.995 -4.299 -6.414 1.00 76.56 82 THR A CA 1
ATOM 650 C C . THR A 1 82 ? 7.386 -3.986 -6.960 1.00 76.56 82 THR A C 1
ATOM 652 O O . THR A 1 82 ? 8.271 -3.559 -6.221 1.00 76.56 82 THR A O 1
ATOM 655 N N . ARG A 1 83 ? 7.582 -4.178 -8.270 1.00 78.06 83 ARG A N 1
ATOM 656 C CA . ARG A 1 83 ? 8.845 -3.916 -8.959 1.00 78.06 83 ARG A CA 1
ATOM 657 C C . ARG A 1 83 ? 9.256 -2.457 -8.837 1.00 78.06 83 ARG A C 1
ATOM 659 O O . ARG A 1 83 ? 10.406 -2.168 -8.524 1.00 78.06 83 ARG A O 1
ATOM 666 N N . ALA A 1 84 ? 8.325 -1.565 -9.143 1.00 78.94 84 ALA A N 1
ATOM 667 C CA . ALA A 1 84 ? 8.561 -0.136 -9.102 1.00 78.94 84 ALA A CA 1
ATOM 668 C C . ALA A 1 84 ? 8.825 0.333 -7.664 1.00 78.94 84 ALA A C 1
ATOM 670 O O . ALA A 1 84 ? 9.837 0.985 -7.442 1.00 78.94 84 ALA A O 1
ATOM 671 N N . ILE A 1 85 ? 8.002 -0.083 -6.694 1.00 78.19 85 ILE A N 1
ATOM 672 C CA . ILE A 1 85 ? 8.161 0.260 -5.269 1.00 78.19 85 ILE A CA 1
ATOM 673 C C . ILE A 1 85 ? 9.512 -0.212 -4.724 1.00 78.19 85 ILE A C 1
ATOM 675 O O . ILE A 1 85 ? 10.197 0.533 -4.032 1.00 78.19 85 ILE A O 1
ATOM 679 N N . LYS A 1 86 ? 9.916 -1.447 -5.042 1.00 77.94 86 LYS A N 1
ATOM 680 C CA . LYS A 1 86 ? 11.183 -2.023 -4.566 1.00 77.94 86 LYS A CA 1
ATOM 681 C C . LYS A 1 86 ? 12.392 -1.671 -5.437 1.00 77.94 86 LYS A C 1
ATOM 683 O O . LYS A 1 86 ? 13.492 -2.116 -5.128 1.00 77.94 86 LYS A O 1
ATOM 688 N N . CYS A 1 87 ? 12.202 -0.935 -6.533 1.00 73.94 87 CYS A N 1
ATOM 689 C CA . CYS A 1 87 ? 13.237 -0.649 -7.530 1.00 73.94 87 CYS A CA 1
ATOM 690 C C . CYS A 1 87 ? 13.967 -1.905 -8.057 1.00 73.94 87 CYS A C 1
ATOM 692 O O . CYS A 1 87 ? 15.171 -1.876 -8.306 1.00 73.94 87 CYS A O 1
ATOM 694 N N . ILE A 1 88 ? 13.247 -3.017 -8.235 1.00 73.81 88 ILE A N 1
ATOM 695 C CA . ILE A 1 88 ? 13.818 -4.302 -8.679 1.00 73.81 88 ILE A CA 1
ATOM 696 C C . ILE A 1 88 ? 13.610 -4.528 -10.183 1.00 73.81 88 ILE A C 1
ATOM 698 O O . ILE A 1 88 ? 12.864 -3.815 -10.855 1.00 73.81 88 ILE A O 1
ATOM 702 N N . VAL A 1 89 ? 14.300 -5.515 -10.749 1.00 72.19 89 VAL A N 1
ATOM 703 C CA . VAL A 1 89 ? 14.198 -5.867 -12.173 1.00 72.19 89 VAL A CA 1
ATOM 704 C C . VAL A 1 89 ? 12.979 -6.753 -12.469 1.00 72.19 89 VAL A C 1
ATOM 706 O O . VAL A 1 89 ? 12.408 -7.379 -11.579 1.00 72.19 89 VAL A O 1
ATOM 709 N N . ASP A 1 90 ? 12.556 -6.798 -13.736 1.00 66.88 90 ASP A N 1
ATOM 710 C CA . ASP A 1 90 ? 11.448 -7.657 -14.180 1.00 66.88 90 ASP A CA 1
ATOM 711 C C . ASP A 1 90 ? 11.823 -9.153 -14.121 1.00 66.88 90 ASP A C 1
ATOM 713 O O . ASP A 1 90 ? 13.000 -9.512 -14.194 1.00 66.88 90 ASP A O 1
ATOM 717 N N . PHE A 1 91 ? 10.830 -10.044 -14.080 1.00 66.75 91 PHE A N 1
ATOM 718 C CA . PHE A 1 91 ? 11.054 -11.498 -14.097 1.00 66.75 91 PHE A CA 1
ATOM 719 C C . PHE A 1 91 ? 11.773 -11.955 -15.378 1.00 66.75 91 PHE A C 1
ATOM 721 O O . PHE A 1 91 ? 12.591 -12.877 -15.360 1.00 66.75 91 PHE A O 1
ATOM 728 N N . SER A 1 92 ? 11.502 -11.272 -16.493 1.00 68.06 92 SER A N 1
ATOM 729 C CA . SER A 1 92 ? 12.158 -11.518 -17.778 1.00 68.06 92 SER A CA 1
ATOM 730 C C . SER A 1 92 ? 13.557 -10.904 -17.879 1.00 68.06 92 SER A C 1
ATOM 732 O O . SER A 1 92 ? 14.176 -10.981 -18.940 1.00 68.06 92 SER A O 1
ATOM 734 N N . SER A 1 93 ? 14.055 -10.240 -16.832 1.00 68.50 93 SER A N 1
ATOM 735 C CA . SER A 1 93 ? 15.372 -9.619 -16.889 1.00 68.50 93 SER A CA 1
ATOM 736 C C . SER A 1 93 ? 16.489 -10.667 -16.842 1.00 68.50 93 SER A C 1
ATOM 738 O O . SER A 1 93 ? 16.323 -11.793 -16.354 1.00 68.50 93 SER A O 1
ATOM 740 N N . LYS A 1 94 ? 17.658 -10.282 -17.360 1.00 67.31 94 LYS A N 1
ATOM 741 C CA . LYS A 1 94 ? 18.875 -11.100 -17.290 1.00 67.31 94 LYS A CA 1
ATOM 742 C C . LYS A 1 94 ? 19.438 -11.197 -15.868 1.00 67.31 94 LYS A C 1
ATOM 744 O O . LYS A 1 94 ? 20.216 -12.102 -15.604 1.00 67.31 94 LYS A O 1
ATOM 749 N N . PHE A 1 95 ? 19.020 -10.307 -14.971 1.00 68.19 95 PHE A N 1
ATOM 750 C CA . PHE A 1 95 ? 19.431 -10.280 -13.574 1.00 68.19 95 PHE A CA 1
ATOM 751 C C . PHE A 1 95 ? 18.372 -10.939 -12.680 1.00 68.19 95 PHE A C 1
ATOM 753 O O . PHE A 1 95 ? 17.203 -11.076 -13.055 1.00 68.19 95 PHE A O 1
ATOM 760 N N . GLY A 1 96 ? 18.805 -11.392 -11.508 1.00 62.25 96 GLY A N 1
ATOM 761 C CA . GLY A 1 96 ? 17.925 -11.907 -10.467 1.00 62.25 96 GLY A CA 1
ATOM 762 C C . GLY A 1 96 ? 16.953 -10.852 -9.922 1.00 62.25 96 GLY A C 1
ATOM 763 O O . GLY A 1 96 ? 17.252 -9.661 -9.934 1.00 62.25 96 GLY A O 1
ATOM 764 N N . CYS A 1 97 ? 15.780 -11.286 -9.464 1.00 71.00 97 CYS A N 1
ATOM 765 C CA . CYS A 1 97 ? 14.815 -10.463 -8.733 1.00 71.00 97 CYS A CA 1
ATOM 766 C C . CYS A 1 97 ? 15.189 -10.346 -7.241 1.00 71.00 97 CYS A C 1
ATOM 768 O O . CYS A 1 97 ? 16.130 -10.984 -6.784 1.00 71.00 97 CYS A O 1
ATOM 770 N N . ASP A 1 98 ? 14.405 -9.609 -6.443 1.00 66.38 98 ASP A N 1
ATOM 771 C CA . ASP A 1 98 ? 14.602 -9.489 -4.983 1.00 66.38 98 ASP A CA 1
ATOM 772 C C . ASP A 1 98 ? 14.566 -10.830 -4.229 1.00 66.38 98 ASP A C 1
ATOM 774 O O . ASP A 1 98 ? 15.082 -10.933 -3.119 1.00 66.38 98 ASP A O 1
ATOM 778 N N . LYS A 1 99 ? 13.953 -11.856 -4.829 1.00 69.81 99 LYS A N 1
ATOM 779 C CA . LYS A 1 99 ? 13.816 -13.205 -4.258 1.00 69.81 99 LYS A CA 1
ATOM 780 C C . LYS A 1 99 ? 14.642 -14.276 -4.963 1.00 69.81 99 LYS A C 1
ATOM 782 O O . LYS A 1 99 ? 14.657 -15.416 -4.511 1.00 69.81 99 LYS A O 1
ATOM 787 N N . CYS A 1 100 ? 15.247 -13.961 -6.102 1.00 67.81 100 CYS A N 1
ATOM 788 C CA . CYS A 1 100 ? 15.846 -14.956 -6.978 1.00 67.81 100 CYS A CA 1
ATOM 789 C C . CYS A 1 100 ? 17.179 -14.451 -7.503 1.00 67.81 100 CYS A C 1
ATOM 791 O O . CYS A 1 100 ? 17.228 -13.386 -8.096 1.00 67.81 100 CYS A O 1
ATOM 793 N N . ASP A 1 101 ? 18.244 -15.225 -7.330 1.00 66.69 101 ASP A N 1
ATOM 794 C CA . ASP A 1 101 ? 19.569 -14.886 -7.837 1.00 66.69 101 ASP A CA 1
ATOM 795 C C . ASP A 1 101 ? 19.894 -15.771 -9.046 1.00 66.69 101 ASP A C 1
ATOM 797 O O . ASP A 1 101 ? 19.819 -16.997 -8.964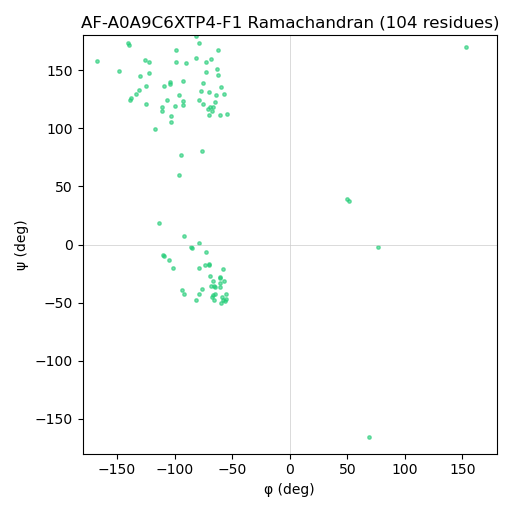 1.00 66.69 101 ASP A O 1
ATOM 801 N N . LYS A 1 102 ? 20.228 -15.150 -10.181 1.00 65.00 102 LYS A N 1
ATOM 802 C CA . LYS A 1 102 ? 20.706 -15.848 -11.382 1.00 65.00 102 LYS A CA 1
ATOM 803 C C . LYS A 1 102 ? 22.234 -15.809 -11.392 1.00 65.00 102 LYS A C 1
ATOM 805 O O . LYS A 1 102 ? 22.838 -15.252 -12.304 1.00 65.00 102 LYS A O 1
ATOM 810 N N . ARG A 1 103 ? 22.869 -16.377 -10.366 1.00 59.38 103 ARG A N 1
ATOM 811 C CA . ARG A 1 103 ? 24.275 -16.775 -10.479 1.00 59.38 103 ARG A CA 1
ATOM 812 C C . ARG A 1 103 ? 24.313 -17.974 -11.417 1.00 59.38 103 ARG A C 1
ATOM 814 O O . ARG A 1 103 ? 23.704 -18.997 -11.113 1.00 59.38 103 ARG A O 1
ATOM 821 N N . ASN A 1 104 ? 24.972 -17.826 -12.563 1.00 50.97 104 ASN A N 1
ATOM 822 C CA . ASN A 1 104 ? 25.348 -18.974 -13.380 1.00 50.97 104 ASN A CA 1
ATOM 823 C C . ASN A 1 104 ? 26.141 -19.918 -12.467 1.00 50.97 104 ASN A C 1
ATOM 825 O O . ASN A 1 104 ? 27.197 -19.543 -11.960 1.00 50.97 104 ASN A O 1
ATOM 829 N N . LEU A 1 105 ? 25.574 -21.087 -12.176 1.00 49.75 105 LEU A N 1
ATOM 830 C CA . LEU A 1 105 ? 26.333 -22.219 -11.664 1.00 49.75 105 LEU A CA 1
ATOM 831 C C . LEU A 1 105 ? 27.081 -22.786 -12.874 1.00 49.75 105 LEU A C 1
ATOM 833 O O . LEU A 1 105 ? 26.582 -23.706 -13.516 1.00 49.75 105 LEU A O 1
ATOM 837 N N . ASP A 1 106 ? 28.197 -22.147 -13.219 1.00 44.47 106 ASP A N 1
ATOM 838 C CA . ASP A 1 106 ? 29.240 -22.734 -14.063 1.00 44.47 106 ASP A CA 1
ATOM 839 C C . ASP A 1 106 ? 30.270 -23.426 -13.157 1.00 44.47 106 ASP A C 1
ATOM 841 O O . ASP A 1 106 ? 30.673 -22.805 -12.141 1.00 44.47 106 ASP A O 1
#

Solvent-accessible surface area (backbone atoms only — not comparable to full-atom values): 6911 Å² total; per-residue (Å²): 132,86,79,74,77,77,54,52,76,50,57,37,50,43,66,52,90,89,47,98,60,74,69,73,41,81,78,46,75,37,74,40,71,61,81,74,44,67,89,49,43,58,81,61,43,38,64,75,62,60,60,44,60,58,34,54,72,72,30,47,79,56,96,89,43,79,42,74,49,76,93,82,75,84,88,55,57,54,70,59,54,47,26,34,77,69,70,47,56,53,91,89,44,90,56,43,41,97,88,41,80,67,72,79,89,121

Mean predicted aligned error: 10.38 Å

Nearest PDB structures (foldseek):
  6sof-assembly1_D  TM=4.594E-01  e=7.462E+00  Homo sapiens